Protein AF-A0A4P9Z0Q2-F1 (afdb_monomer_lite)

InterPro domains:
  IPR002227 Tyrosinase copper-binding domain [PF00264] (40-98)
  IPR008922 Di-copper centre-containing domain superfamily [G3DSA:1.10.1280.10] (2-105)
  IPR008922 Di-copper centre-containing domain superfamily [SSF48056] (11-99)
  IPR050316 Tyrosinase and Hemocyanin [PTHR11474] (11-97)

pLDDT: mean 94.3, std 8.32, range [44.69, 98.44]

Organism: NCBI:txid1712513

Foldseek 3Di:
DDDDPPVDDDDAAAPVPDDPVLNVLQVVLVVQQVDDDPPGNVVVLVVVCVVCVVVCPPDPCVVVVVVVSVVVVQVSSCVVPVPHDHHDHPCVVCVVPVCPDPVND

Sequence (105 aa):
MSRPCNGRIVERKEVRQLTPREWREFVVAVRALHTGPPPTLYDRLALVHQQYTNNAHGLPDFLTWHRLYLAMFQEALWRHNPNVVLPYWKWSLDSQMPHASEVLS

Structure (mmCIF, N/CA/C/O backbone):
data_AF-A0A4P9Z0Q2-F1
#
_entry.id   AF-A0A4P9Z0Q2-F1
#
loop_
_atom_site.group_PDB
_atom_site.id
_atom_site.type_symbol
_atom_site.label_atom_id
_atom_site.label_alt_id
_atom_site.label_comp_id
_atom_site.label_asym_id
_atom_site.label_entity_id
_atom_site.label_seq_id
_atom_site.pdbx_PDB_ins_code
_atom_site.Cartn_x
_atom_site.Cartn_y
_atom_site.Cartn_z
_atom_site.occupancy
_atom_site.B_iso_or_equiv
_atom_site.auth_seq_id
_atom_site.auth_comp_id
_atom_site.auth_asym_id
_atom_site.auth_atom_id
_atom_site.pdbx_PDB_model_num
ATOM 1 N N . MET A 1 1 ? 3.766 16.534 -1.035 1.00 44.69 1 MET A N 1
ATOM 2 C CA . MET A 1 1 ? 3.090 17.453 -0.097 1.00 44.69 1 MET A CA 1
ATOM 3 C C . MET A 1 1 ? 2.042 16.629 0.619 1.00 44.69 1 MET A C 1
ATOM 5 O O . MET A 1 1 ? 1.157 16.122 -0.059 1.00 44.69 1 MET A O 1
ATOM 9 N N . SER A 1 2 ? 2.201 16.406 1.925 1.00 56.09 2 SER A N 1
ATOM 10 C CA . SER A 1 2 ? 1.247 15.622 2.712 1.00 56.09 2 SER A CA 1
ATOM 11 C C . SER A 1 2 ? -0.118 16.310 2.707 1.00 56.09 2 SER A C 1
ATOM 13 O O . SER A 1 2 ? -0.210 17.536 2.807 1.00 56.09 2 SER A O 1
ATOM 15 N N . ARG A 1 3 ? -1.196 15.534 2.560 1.00 66.31 3 ARG A N 1
ATOM 16 C CA . ARG A 1 3 ? -2.553 16.068 2.739 1.00 66.31 3 ARG A CA 1
ATOM 17 C C . ARG A 1 3 ? -2.711 16.538 4.197 1.00 66.31 3 ARG A C 1
ATOM 19 O O . ARG A 1 3 ? -2.450 15.736 5.093 1.00 66.31 3 ARG A O 1
ATOM 26 N N . PRO A 1 4 ? -3.115 17.797 4.458 1.00 71.19 4 PRO A N 1
ATOM 27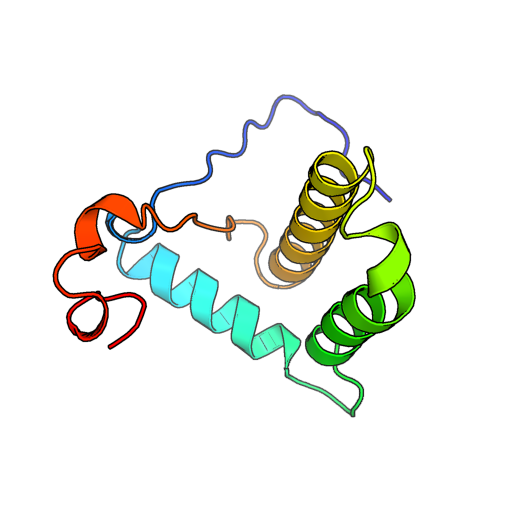 C CA . PRO A 1 4 ? -3.295 18.282 5.822 1.00 71.19 4 PRO A CA 1
ATOM 28 C C . PRO A 1 4 ? -4.414 17.508 6.527 1.00 71.19 4 PRO A C 1
ATOM 30 O O . PRO A 1 4 ? -5.434 17.182 5.916 1.00 71.19 4 PRO A O 1
ATOM 33 N N . CYS A 1 5 ? -4.233 17.237 7.822 1.00 77.62 5 CYS A N 1
ATOM 34 C CA . CYS A 1 5 ? -5.258 16.637 8.673 1.00 77.62 5 CYS A CA 1
ATOM 35 C C . CYS A 1 5 ? -6.403 17.640 8.881 1.00 77.62 5 CYS A C 1
ATOM 37 O O . CYS A 1 5 ? -6.397 18.415 9.830 1.00 77.62 5 CYS A O 1
ATOM 39 N N . ASN A 1 6 ? -7.378 17.647 7.973 1.00 81.19 6 ASN A N 1
ATOM 40 C CA . ASN A 1 6 ? -8.491 18.602 7.938 1.00 81.19 6 ASN A CA 1
ATOM 41 C C . ASN A 1 6 ? -9.791 18.056 8.561 1.00 81.19 6 ASN A C 1
ATOM 43 O O . ASN A 1 6 ? -10.882 18.477 8.190 1.00 81.19 6 ASN A O 1
ATOM 47 N N . GLY A 1 7 ? -9.684 17.075 9.463 1.00 78.25 7 GLY A N 1
ATOM 48 C CA . GLY A 1 7 ? -10.832 16.418 10.098 1.00 78.25 7 GLY A CA 1
ATOM 49 C C . GLY A 1 7 ? -11.472 15.289 9.279 1.00 78.25 7 GLY A C 1
ATOM 50 O O . GLY A 1 7 ? -12.318 14.571 9.805 1.00 78.25 7 GLY A O 1
ATOM 51 N N . ARG A 1 8 ? -11.051 15.055 8.026 1.00 82.44 8 ARG A N 1
ATOM 52 C CA . ARG A 1 8 ? -11.479 13.878 7.253 1.00 82.44 8 ARG A CA 1
ATOM 53 C C . ARG A 1 8 ? -10.795 12.615 7.788 1.00 82.44 8 ARG A C 1
ATOM 55 O O . ARG A 1 8 ? -9.616 12.383 7.527 1.00 82.44 8 ARG A O 1
ATOM 62 N N . ILE A 1 9 ? -11.555 11.778 8.489 1.00 86.00 9 ILE A N 1
ATOM 63 C CA . ILE A 1 9 ? -11.114 10.449 8.927 1.00 86.00 9 ILE A CA 1
ATOM 64 C C . ILE A 1 9 ? -11.230 9.479 7.748 1.00 86.00 9 ILE A C 1
ATOM 66 O O . ILE A 1 9 ? -12.267 9.399 7.093 1.00 86.00 9 ILE A O 1
ATOM 70 N N . VAL A 1 10 ? -10.147 8.756 7.459 1.00 89.50 10 VAL A N 1
ATOM 71 C CA . VAL A 1 10 ? -10.113 7.719 6.422 1.00 89.50 10 VAL A CA 1
ATOM 72 C C . VAL A 1 10 ? -10.106 6.356 7.101 1.00 89.50 10 VAL A C 1
ATOM 74 O O . VAL A 1 10 ? -9.127 5.993 7.751 1.00 89.50 10 VAL A O 1
ATOM 77 N N . GLU A 1 11 ? -11.190 5.604 6.941 1.00 93.56 11 GLU A N 1
ATOM 78 C CA . GLU A 1 11 ? -11.320 4.246 7.469 1.00 93.56 11 GLU A CA 1
ATOM 79 C C . GLU A 1 11 ? -10.768 3.222 6.469 1.00 93.56 11 GLU A C 1
ATOM 81 O O . GLU A 1 11 ? -11.247 3.124 5.339 1.00 93.56 11 GLU A O 1
ATOM 86 N N . ARG A 1 12 ? -9.766 2.437 6.885 1.00 96.88 12 ARG A N 1
ATOM 87 C CA . ARG A 1 12 ? -9.306 1.267 6.125 1.00 96.88 12 ARG A CA 1
ATOM 88 C C . ARG A 1 12 ? -10.169 0.071 6.496 1.00 96.88 12 ARG A C 1
ATOM 90 O O . ARG A 1 12 ? -10.169 -0.334 7.655 1.00 96.88 12 ARG A O 1
ATOM 97 N N . LYS A 1 13 ? -10.866 -0.497 5.515 1.00 97.94 13 LYS A N 1
ATOM 98 C CA . LYS A 1 13 ? -11.735 -1.664 5.698 1.00 97.94 13 LYS A CA 1
ATOM 99 C C . LYS A 1 13 ? -10.978 -2.967 5.477 1.00 97.94 13 LYS A C 1
ATOM 101 O O . LYS A 1 13 ? -9.994 -3.009 4.734 1.00 97.94 13 LYS A O 1
ATOM 106 N N . GLU A 1 14 ? -11.468 -4.026 6.110 1.00 97.88 14 GLU A N 1
ATOM 107 C CA . GLU A 1 14 ? -11.068 -5.383 5.750 1.00 97.88 14 GLU A CA 1
ATOM 108 C C . GLU A 1 14 ? -11.537 -5.658 4.315 1.00 97.88 14 GLU A C 1
ATOM 110 O O . GLU A 1 14 ? -12.625 -5.229 3.929 1.00 97.88 14 GLU A O 1
ATOM 115 N N . VAL A 1 15 ? -10.727 -6.336 3.504 1.00 97.00 15 VAL A N 1
ATOM 116 C CA . VAL A 1 15 ? -11.006 -6.525 2.071 1.00 97.00 15 VAL A CA 1
ATOM 117 C C . VAL A 1 15 ? -12.362 -7.187 1.783 1.00 97.00 15 VAL A C 1
ATOM 119 O O . VAL A 1 15 ? -13.051 -6.750 0.865 1.00 97.00 15 VAL A O 1
ATOM 122 N N . ARG A 1 16 ? -12.814 -8.141 2.610 1.00 96.00 16 ARG A N 1
ATOM 123 C CA . ARG A 1 16 ? -14.114 -8.831 2.468 1.00 96.00 16 ARG A CA 1
ATOM 124 C C . ARG A 1 16 ? -15.301 -7.970 2.918 1.00 96.00 16 ARG A C 1
ATOM 126 O O . ARG A 1 16 ? -16.452 -8.350 2.740 1.00 96.00 16 ARG A O 1
ATOM 133 N N . GLN A 1 17 ? -15.040 -6.807 3.516 1.00 97.25 17 GLN A N 1
ATOM 134 C CA . GLN A 1 17 ? -16.060 -5.814 3.872 1.00 97.25 17 GLN A CA 1
ATOM 135 C C . GLN A 1 17 ? -16.232 -4.735 2.796 1.00 97.25 17 GLN A C 1
ATOM 137 O O . GLN A 1 17 ? -17.085 -3.856 2.942 1.00 97.25 17 GLN A O 1
ATOM 142 N N . LEU A 1 18 ? -15.422 -4.760 1.733 1.00 97.38 18 LEU A N 1
ATOM 143 C CA . LEU A 1 18 ? -15.600 -3.854 0.608 1.00 97.38 18 LEU A CA 1
ATOM 144 C C . LEU A 1 18 ? -16.855 -4.227 -0.177 1.00 97.38 18 LEU A C 1
ATOM 146 O O . LEU A 1 18 ? -17.107 -5.386 -0.499 1.00 97.38 18 LEU A O 1
ATOM 150 N N . THR A 1 19 ? -17.623 -3.216 -0.564 1.00 97.38 19 THR A N 1
ATOM 151 C CA . THR A 1 19 ? -18.679 -3.397 -1.555 1.00 97.38 19 THR A CA 1
ATOM 152 C C . THR A 1 19 ? -18.075 -3.772 -2.917 1.00 97.38 19 THR A C 1
ATOM 154 O O . THR A 1 19 ? -16.947 -3.374 -3.232 1.00 97.38 19 THR A O 1
ATOM 157 N N . PRO A 1 20 ? -18.840 -4.426 -3.814 1.00 97.19 20 PRO A N 1
ATOM 158 C CA . PRO A 1 20 ? -18.372 -4.711 -5.172 1.00 97.19 20 PRO A CA 1
ATOM 159 C C . PRO A 1 20 ? -17.916 -3.461 -5.935 1.00 97.19 20 PRO A C 1
ATOM 161 O O . PRO A 1 20 ? -17.054 -3.537 -6.808 1.00 97.19 20 PRO A O 1
ATOM 164 N N . ARG A 1 21 ? -18.497 -2.295 -5.623 1.00 97.62 21 ARG A N 1
ATOM 165 C CA . ARG A 1 21 ? -18.079 -1.014 -6.196 1.00 97.62 21 ARG A CA 1
ATOM 166 C C . ARG A 1 21 ? -16.715 -0.579 -5.662 1.00 97.62 21 ARG A C 1
ATOM 168 O O . ARG A 1 21 ? -15.853 -0.262 -6.473 1.00 97.62 21 ARG A O 1
ATOM 175 N N . GLU A 1 22 ? -16.517 -0.585 -4.345 1.00 97.62 22 GLU A N 1
ATOM 176 C CA . GLU A 1 22 ? -15.233 -0.218 -3.728 1.00 97.62 22 GLU A CA 1
ATOM 177 C C . GLU A 1 22 ? -14.098 -1.120 -4.224 1.00 97.62 22 GLU A C 1
ATOM 179 O O . GLU A 1 22 ? -13.041 -0.617 -4.596 1.00 97.62 22 GLU A O 1
ATOM 184 N N . TRP A 1 23 ? -14.337 -2.434 -4.319 1.00 96.81 23 TRP A N 1
ATOM 185 C CA . TRP A 1 23 ? -13.360 -3.375 -4.870 1.00 96.81 23 TRP A CA 1
ATOM 186 C C . TRP A 1 23 ? -12.989 -3.046 -6.320 1.00 96.81 23 TRP A C 1
ATOM 188 O O . TRP A 1 23 ? -11.809 -2.935 -6.654 1.00 96.81 23 TRP A O 1
ATOM 198 N N . ARG A 1 24 ? -13.987 -2.821 -7.188 1.00 97.44 24 ARG A N 1
ATOM 199 C CA . ARG A 1 24 ? -13.738 -2.432 -8.586 1.00 97.44 24 ARG A CA 1
ATOM 200 C C . ARG A 1 24 ? -12.956 -1.125 -8.684 1.00 97.44 24 ARG A C 1
ATOM 202 O O . ARG A 1 24 ? -12.011 -1.055 -9.463 1.00 97.44 24 ARG A O 1
ATOM 209 N N . GLU A 1 25 ? -13.327 -0.107 -7.910 1.00 98.12 25 GLU A N 1
ATOM 210 C CA . GLU A 1 25 ? -12.631 1.185 -7.907 1.00 98.12 25 GLU A CA 1
ATOM 211 C C . GLU A 1 25 ? -11.181 1.050 -7.415 1.00 98.12 25 GLU A C 1
ATOM 213 O O . GLU A 1 25 ? -10.281 1.645 -8.011 1.00 98.12 25 GLU A O 1
ATOM 218 N N . PHE A 1 26 ? -10.933 0.224 -6.393 1.00 97.81 26 PHE A N 1
ATOM 219 C CA . PHE A 1 26 ? -9.585 -0.100 -5.926 1.00 97.81 26 PHE A CA 1
ATOM 220 C C . PHE A 1 26 ? -8.753 -0.788 -7.017 1.00 97.81 26 PHE A C 1
ATOM 222 O O . PHE A 1 26 ? -7.658 -0.325 -7.334 1.00 97.81 26 PHE A O 1
ATOM 229 N N . VAL A 1 27 ? -9.283 -1.842 -7.647 1.00 97.19 27 VAL A N 1
ATOM 230 C CA . VAL A 1 27 ? -8.579 -2.587 -8.705 1.00 97.19 27 VAL A CA 1
ATOM 231 C C . VAL A 1 27 ? -8.280 -1.702 -9.915 1.00 97.19 27 VAL A C 1
ATOM 233 O O . VAL A 1 27 ? -7.172 -1.747 -10.451 1.00 97.19 27 VAL A O 1
ATOM 236 N N . VAL A 1 28 ? -9.234 -0.869 -10.339 1.00 98.38 28 VAL A N 1
ATOM 237 C CA . VAL A 1 28 ? -9.029 0.094 -11.432 1.00 98.38 28 VAL A CA 1
ATOM 238 C C . VAL A 1 28 ? -7.930 1.098 -11.073 1.00 98.38 28 VAL A C 1
ATOM 240 O O . VAL A 1 28 ? -7.041 1.330 -11.892 1.00 98.38 28 VAL A O 1
ATOM 243 N N . ALA A 1 29 ? -7.926 1.630 -9.847 1.00 98.38 29 ALA A N 1
ATOM 244 C CA . ALA A 1 29 ? -6.893 2.559 -9.398 1.00 98.38 29 ALA A CA 1
ATOM 245 C C . ALA A 1 29 ? -5.500 1.918 -9.349 1.00 98.38 29 ALA A C 1
ATOM 247 O O . ALA A 1 29 ? -4.541 2.540 -9.799 1.00 98.38 29 ALA A O 1
ATOM 248 N N . VAL A 1 30 ? -5.376 0.674 -8.872 1.00 98.25 30 VAL A N 1
ATOM 249 C CA . VAL A 1 30 ? -4.099 -0.061 -8.891 1.00 98.25 30 VAL A CA 1
ATOM 250 C C . VAL A 1 30 ? -3.631 -0.294 -10.327 1.00 98.25 30 VAL A C 1
ATOM 252 O O . VAL A 1 30 ? -2.485 0.013 -10.649 1.00 98.25 30 VAL A O 1
ATOM 255 N N . ARG A 1 31 ? -4.516 -0.761 -11.220 1.00 98.38 31 ARG A N 1
ATOM 256 C CA . ARG A 1 31 ? -4.192 -0.951 -12.645 1.00 98.38 31 ARG A CA 1
ATOM 257 C C . ARG A 1 31 ? -3.726 0.344 -13.303 1.00 98.38 31 ARG A C 1
ATOM 259 O O . ARG A 1 31 ? -2.787 0.304 -14.088 1.00 98.38 31 ARG A O 1
ATOM 266 N N . ALA A 1 32 ? -4.314 1.487 -12.949 1.00 98.12 32 ALA A N 1
ATOM 267 C CA . ALA A 1 32 ? -3.882 2.784 -13.459 1.00 98.12 32 ALA A CA 1
ATOM 268 C C . ALA A 1 32 ? -2.422 3.115 -13.091 1.00 98.12 32 ALA A C 1
ATOM 270 O O . ALA A 1 32 ? -1.723 3.729 -13.897 1.00 98.12 32 ALA A O 1
ATOM 271 N N . LEU A 1 33 ? -1.920 2.665 -11.932 1.00 98.31 33 LEU A N 1
ATOM 272 C CA . LEU A 1 33 ? -0.515 2.867 -11.542 1.00 98.31 33 LEU A CA 1
ATOM 273 C C . LEU A 1 33 ? 0.481 2.117 -12.442 1.00 98.31 33 LEU A C 1
ATOM 275 O O . LEU A 1 33 ? 1.639 2.531 -12.519 1.00 98.31 33 LEU A O 1
ATOM 279 N N . HIS A 1 34 ? 0.036 1.058 -13.127 1.00 98.25 34 HIS A N 1
ATOM 280 C CA . HIS A 1 34 ? 0.817 0.286 -14.102 1.00 98.25 34 HIS A CA 1
ATOM 281 C C . HIS A 1 34 ? 0.739 0.843 -15.534 1.00 98.25 34 HIS A C 1
ATOM 283 O O . HIS A 1 34 ? 1.283 0.241 -16.456 1.00 98.25 34 HIS A O 1
ATOM 289 N N . THR A 1 35 ? 0.042 1.958 -15.764 1.00 97.56 35 THR A N 1
ATOM 290 C CA . THR A 1 35 ? -0.094 2.540 -17.109 1.00 97.56 35 THR A CA 1
ATOM 291 C C . THR A 1 35 ? 0.967 3.608 -17.386 1.00 97.56 35 THR A C 1
ATOM 293 O O . THR A 1 35 ? 1.485 4.244 -16.466 1.00 97.56 35 THR A O 1
ATOM 296 N N . GLY A 1 36 ? 1.273 3.826 -18.669 1.00 95.38 36 GLY A N 1
ATOM 297 C CA . GLY A 1 36 ? 2.264 4.803 -19.131 1.00 95.38 36 GLY A CA 1
ATOM 298 C C . GLY A 1 36 ? 3.617 4.182 -19.503 1.00 95.38 36 GLY A C 1
ATOM 299 O O . GLY A 1 36 ? 3.771 2.961 -19.471 1.00 95.38 36 GLY A O 1
ATOM 300 N N . PRO A 1 37 ? 4.599 5.007 -19.907 1.00 96.38 37 PRO A N 1
ATOM 301 C CA . PRO A 1 37 ? 5.927 4.518 -20.252 1.00 96.38 37 PRO A CA 1
ATOM 302 C C . PRO A 1 37 ? 6.660 3.984 -19.007 1.00 96.38 37 PRO A C 1
ATOM 304 O O . PRO A 1 37 ? 6.568 4.598 -17.937 1.00 96.38 37 PRO A O 1
ATOM 307 N N . PRO A 1 38 ? 7.418 2.879 -19.125 1.00 95.44 38 PRO A N 1
ATOM 308 C CA . PRO A 1 38 ? 8.227 2.372 -18.027 1.00 95.44 38 PRO A CA 1
ATOM 309 C C . PRO A 1 38 ? 9.395 3.327 -17.691 1.00 95.44 38 PRO A C 1
ATOM 311 O O . PRO A 1 38 ? 9.935 3.976 -18.590 1.00 95.44 38 PRO A O 1
ATOM 314 N N . PRO A 1 39 ? 9.827 3.406 -16.417 1.00 97.06 39 PRO A N 1
ATOM 315 C CA . PRO A 1 39 ? 9.192 2.790 -15.253 1.00 97.06 39 PRO A CA 1
ATOM 316 C C . PRO A 1 39 ? 7.880 3.504 -14.891 1.00 97.06 39 PRO A C 1
ATOM 318 O O . PRO A 1 39 ? 7.853 4.731 -14.700 1.00 97.06 39 PRO A O 1
ATOM 321 N N . THR A 1 40 ? 6.813 2.709 -14.761 1.00 98.25 40 THR A N 1
ATOM 322 C CA . THR A 1 40 ? 5.470 3.146 -14.360 1.00 98.25 40 THR A CA 1
ATOM 323 C C . THR A 1 40 ? 5.486 3.669 -12.924 1.00 98.25 40 THR A C 1
ATOM 325 O O . THR A 1 40 ? 6.476 3.532 -12.197 1.00 98.25 40 THR A O 1
ATOM 328 N N . LEU A 1 41 ? 4.396 4.293 -12.469 1.00 97.69 41 LEU A N 1
ATOM 329 C CA . LEU A 1 41 ? 4.334 4.752 -11.080 1.00 97.69 41 LEU A CA 1
ATOM 330 C C . LEU A 1 41 ? 4.405 3.573 -10.099 1.00 97.69 41 LEU A C 1
ATOM 332 O O . LEU A 1 41 ? 5.055 3.690 -9.061 1.00 97.69 41 LEU A O 1
ATOM 336 N N . TYR A 1 42 ? 3.801 2.436 -10.450 1.00 98.38 42 TYR A N 1
ATOM 337 C CA . TYR A 1 42 ? 3.929 1.210 -9.672 1.00 98.38 42 TYR A CA 1
ATOM 338 C C 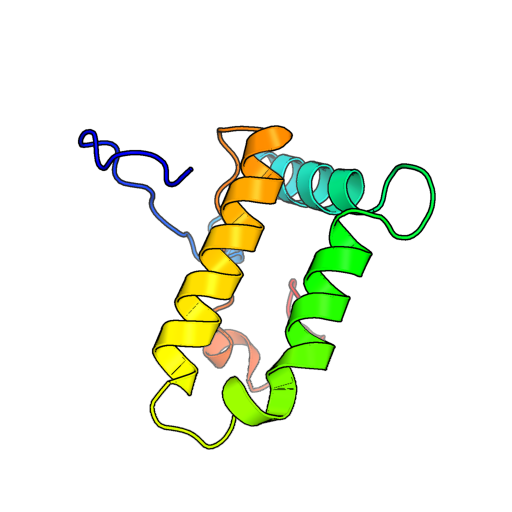. TYR A 1 42 ? 5.385 0.723 -9.618 1.00 98.38 42 TYR A C 1
ATOM 340 O O . TYR A 1 42 ? 5.898 0.472 -8.528 1.00 98.38 42 TYR A O 1
ATOM 348 N N . ASP A 1 43 ? 6.086 0.686 -10.759 1.00 98.44 43 ASP A N 1
ATOM 349 C CA . ASP A 1 43 ? 7.497 0.265 -10.810 1.00 98.44 43 ASP A CA 1
ATOM 350 C C . ASP A 1 43 ? 8.378 1.157 -9.934 1.00 98.44 43 ASP A C 1
ATOM 352 O O . ASP A 1 43 ? 9.238 0.673 -9.206 1.00 98.44 43 ASP A O 1
ATOM 356 N N . ARG A 1 44 ? 8.137 2.473 -9.938 1.00 98.19 44 ARG A N 1
ATOM 357 C CA . ARG A 1 44 ? 8.871 3.414 -9.079 1.00 98.19 44 ARG A CA 1
ATOM 358 C C . ARG A 1 44 ? 8.620 3.155 -7.596 1.00 98.19 44 ARG A C 1
ATOM 360 O O . ARG A 1 44 ? 9.561 3.220 -6.811 1.00 98.19 44 ARG A O 1
ATOM 367 N N . LEU A 1 45 ? 7.382 2.850 -7.201 1.00 98.06 45 LEU A N 1
ATOM 368 C CA . LEU A 1 45 ? 7.063 2.488 -5.815 1.00 98.06 45 LEU A CA 1
ATOM 369 C C . LEU A 1 45 ? 7.740 1.169 -5.412 1.00 98.06 45 LEU A C 1
ATOM 371 O O . LEU A 1 45 ? 8.232 1.060 -4.288 1.00 98.06 45 LEU A O 1
ATOM 375 N N . ALA A 1 46 ? 7.821 0.190 -6.314 1.00 98.19 46 ALA A N 1
ATOM 376 C CA . ALA A 1 46 ? 8.562 -1.048 -6.078 1.00 98.19 46 ALA A CA 1
ATOM 377 C C . ALA A 1 46 ? 10.078 -0.796 -5.956 1.00 98.19 46 ALA A C 1
ATOM 379 O O . ALA A 1 46 ? 10.715 -1.289 -5.024 1.00 98.19 46 ALA A O 1
ATOM 380 N N . LEU A 1 47 ? 10.646 0.040 -6.834 1.00 98.31 47 LEU A N 1
ATOM 381 C CA . LEU A 1 47 ? 12.057 0.438 -6.799 1.00 98.31 47 LEU A CA 1
ATOM 382 C C . LEU A 1 47 ? 12.426 1.153 -5.493 1.00 98.31 47 LEU A C 1
ATOM 384 O O . LEU A 1 47 ? 13.487 0.880 -4.942 1.00 98.31 47 LEU A O 1
ATOM 388 N N . VAL A 1 48 ? 11.554 2.015 -4.956 1.00 98.06 48 VAL A N 1
ATOM 389 C CA . VAL A 1 48 ? 11.771 2.643 -3.638 1.00 98.06 48 VAL A CA 1
ATOM 390 C C . VAL A 1 48 ? 11.912 1.577 -2.548 1.00 98.06 48 VAL A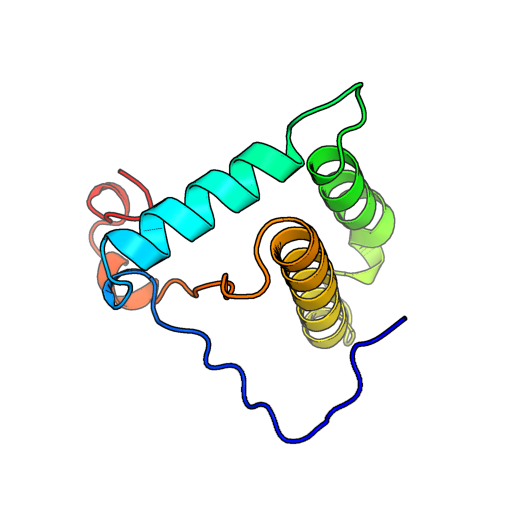 C 1
ATOM 392 O O . VAL A 1 48 ? 12.846 1.631 -1.754 1.00 98.06 48 VAL A O 1
ATOM 395 N N . HIS A 1 49 ? 11.038 0.571 -2.516 1.00 98.19 49 HIS A N 1
ATOM 396 C CA . HIS A 1 49 ? 11.160 -0.510 -1.537 1.00 98.19 49 HIS A CA 1
ATOM 397 C C . HIS A 1 49 ? 12.457 -1.313 -1.716 1.00 98.19 49 HIS A C 1
ATOM 399 O O . HIS A 1 49 ? 13.149 -1.611 -0.741 1.00 98.19 49 HIS A O 1
ATOM 405 N N . GLN A 1 50 ? 12.829 -1.620 -2.962 1.00 98.25 50 GLN A N 1
ATOM 406 C CA . GLN A 1 50 ? 14.081 -2.312 -3.272 1.00 98.25 50 GLN A CA 1
ATOM 407 C C . GLN A 1 50 ? 15.306 -1.521 -2.782 1.00 98.25 50 GLN A C 1
ATOM 409 O O . GLN A 1 50 ? 16.151 -2.068 -2.078 1.00 98.25 50 GLN A O 1
ATOM 414 N N . GLN A 1 51 ? 15.388 -0.229 -3.103 1.00 98.12 51 GLN A N 1
ATOM 415 C CA . GLN A 1 51 ? 16.524 0.629 -2.751 1.00 98.12 51 GLN A CA 1
ATOM 416 C C . GLN A 1 51 ? 16.705 0.787 -1.239 1.00 98.12 51 GLN A C 1
ATOM 418 O O . GLN A 1 51 ? 17.834 0.843 -0.759 1.00 98.12 51 GLN A O 1
ATOM 423 N N . TYR A 1 52 ? 15.605 0.827 -0.487 1.00 96.94 52 TYR A N 1
ATOM 424 C CA . TYR A 1 52 ? 15.624 1.025 0.962 1.00 96.94 52 TYR A CA 1
ATOM 425 C C . TYR A 1 52 ? 15.466 -0.274 1.758 1.00 96.94 52 TYR A C 1
ATOM 427 O O . TYR A 1 52 ? 15.243 -0.208 2.961 1.00 96.94 52 TYR A O 1
ATOM 435 N N . THR A 1 53 ? 15.604 -1.456 1.146 1.00 96.94 53 THR A N 1
ATOM 436 C CA . THR A 1 53 ? 15.356 -2.748 1.821 1.00 96.94 53 THR A CA 1
ATOM 437 C C . THR A 1 53 ? 16.119 -2.889 3.144 1.00 96.94 53 THR A C 1
ATOM 439 O O . THR A 1 53 ? 15.509 -3.252 4.150 1.00 96.94 53 THR A O 1
ATOM 442 N N . ASN A 1 54 ? 17.404 -2.514 3.174 1.00 95.12 54 ASN A N 1
ATOM 443 C CA . ASN A 1 54 ? 18.254 -2.588 4.373 1.00 95.12 54 ASN A CA 1
ATOM 444 C C . ASN A 1 54 ? 17.862 -1.590 5.476 1.00 95.12 54 ASN A C 1
ATOM 446 O O . ASN A 1 54 ? 18.217 -1.786 6.632 1.00 95.12 54 ASN A O 1
ATOM 450 N N . ASN A 1 55 ? 17.154 -0.514 5.126 1.00 92.50 55 ASN A N 1
ATOM 451 C CA . ASN A 1 55 ? 16.639 0.467 6.082 1.00 92.50 55 ASN A CA 1
ATOM 452 C C . ASN A 1 55 ? 15.201 0.147 6.508 1.00 92.50 55 ASN A C 1
ATOM 454 O O . ASN A 1 55 ? 14.790 0.464 7.619 1.00 92.50 55 ASN A O 1
ATOM 458 N N . ALA A 1 56 ? 14.443 -0.476 5.609 1.00 96.00 56 ALA A N 1
ATOM 459 C CA . ALA A 1 56 ? 13.048 -0.822 5.790 1.00 96.00 56 ALA A CA 1
ATOM 460 C C . ALA A 1 56 ? 12.860 -2.070 6.658 1.00 96.00 56 ALA A C 1
ATOM 462 O O . ALA A 1 56 ? 11.789 -2.221 7.231 1.00 96.00 56 ALA A O 1
ATOM 463 N N . HIS A 1 57 ? 13.860 -2.955 6.765 1.00 98.00 57 HIS A N 1
ATOM 464 C CA . HIS A 1 57 ? 13.751 -4.255 7.438 1.00 98.00 57 HIS A CA 1
ATOM 465 C C . HIS A 1 57 ? 14.844 -4.463 8.485 1.00 98.00 57 HIS A C 1
ATOM 467 O O . HIS A 1 57 ? 15.967 -4.000 8.325 1.00 98.00 57 HIS A O 1
ATOM 473 N N . GLY A 1 58 ? 14.515 -5.190 9.558 1.00 96.56 58 GLY A N 1
ATOM 474 C CA . GLY A 1 58 ? 15.474 -5.565 10.607 1.00 96.56 58 GLY A CA 1
ATOM 475 C C . GLY A 1 58 ? 15.928 -4.420 11.521 1.00 96.56 58 GLY A C 1
ATOM 476 O O . GLY A 1 58 ? 16.750 -4.645 12.404 1.00 96.56 58 GLY A O 1
ATOM 477 N N . LEU A 1 59 ? 15.384 -3.214 11.337 1.00 96.31 59 LEU A N 1
ATOM 478 C CA . LEU A 1 59 ? 15.707 -2.014 12.109 1.00 96.31 59 LEU A CA 1
ATOM 479 C C . LEU A 1 59 ? 14.471 -1.468 12.847 1.00 96.31 59 LEU A C 1
ATOM 481 O O . LEU A 1 59 ? 13.342 -1.785 12.459 1.00 96.31 59 LEU A O 1
ATOM 485 N N . PRO A 1 60 ? 14.651 -0.614 13.877 1.00 97.31 60 PRO A N 1
ATOM 486 C CA . PRO A 1 60 ? 13.541 0.000 14.617 1.00 97.31 60 PRO A CA 1
ATOM 487 C C . PRO A 1 60 ? 12.540 0.757 13.734 1.00 97.31 60 PRO A C 1
ATOM 489 O O . PRO A 1 60 ? 11.347 0.796 14.036 1.00 97.31 60 PRO A O 1
ATOM 492 N N . ASP A 1 61 ? 13.011 1.292 12.606 1.00 94.75 61 ASP A N 1
ATOM 493 C CA . ASP A 1 61 ? 12.188 2.030 11.650 1.00 94.75 61 ASP A CA 1
ATOM 494 C C . ASP A 1 61 ? 11.284 1.131 10.794 1.00 94.75 61 ASP A C 1
ATOM 496 O O . ASP A 1 61 ? 10.481 1.646 10.022 1.00 94.75 61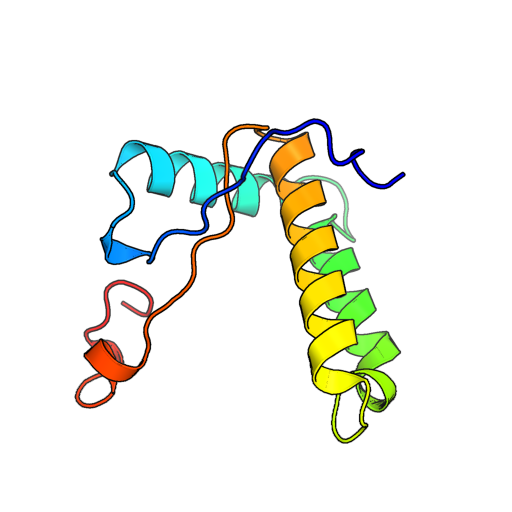 ASP A O 1
ATOM 500 N N . PHE A 1 62 ? 11.341 -0.201 10.937 1.00 97.31 62 PHE A N 1
ATOM 501 C CA . PHE A 1 62 ? 10.528 -1.137 10.152 1.00 97.31 62 PHE A CA 1
ATOM 502 C C . PHE A 1 62 ? 9.047 -0.728 10.101 1.00 97.31 62 PHE A C 1
ATOM 504 O O . PHE A 1 62 ? 8.462 -0.611 9.022 1.00 97.31 62 PHE A O 1
ATOM 511 N N . LEU A 1 63 ? 8.439 -0.450 11.257 1.00 97.62 63 LEU A N 1
ATOM 512 C CA . LEU A 1 63 ? 7.014 -0.115 11.333 1.00 97.62 63 LEU A CA 1
ATOM 513 C C . LEU A 1 63 ? 6.700 1.280 10.779 1.00 97.62 63 LEU A C 1
ATOM 515 O O . LEU A 1 63 ? 5.679 1.468 10.112 1.00 97.62 63 LEU A O 1
ATOM 519 N N . THR A 1 64 ? 7.546 2.270 11.063 1.00 97.00 64 THR A N 1
ATOM 520 C CA . THR A 1 64 ? 7.327 3.660 10.640 1.00 97.00 64 THR A CA 1
ATOM 521 C C . THR A 1 64 ? 7.575 3.821 9.143 1.00 97.00 64 THR A C 1
ATOM 523 O O . THR A 1 64 ? 6.759 4.447 8.461 1.00 97.00 64 THR A O 1
ATOM 526 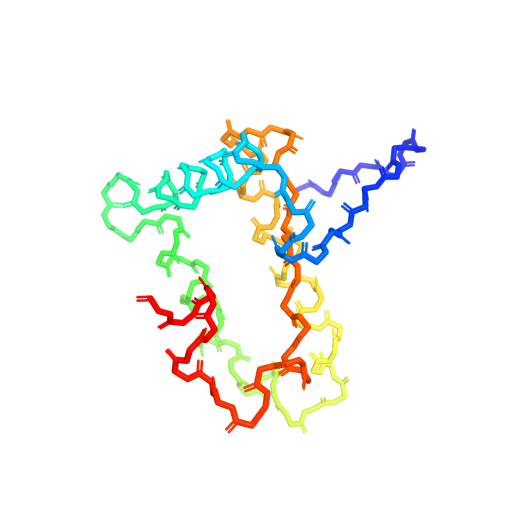N N . TRP A 1 65 ? 8.616 3.177 8.612 1.00 97.69 65 TRP A N 1
ATOM 527 C CA . TRP A 1 65 ? 8.947 3.149 7.191 1.00 97.69 65 TRP A CA 1
ATOM 528 C C . TRP A 1 65 ? 7.818 2.519 6.371 1.00 97.69 65 TRP A C 1
ATOM 530 O O . TRP A 1 65 ? 7.311 3.152 5.445 1.00 97.69 65 TRP A O 1
ATOM 540 N N . HIS A 1 66 ? 7.325 1.334 6.756 1.00 98.44 66 HIS A N 1
ATOM 541 C CA . HIS A 1 66 ? 6.233 0.678 6.025 1.00 98.44 66 HIS A CA 1
ATOM 542 C C . HIS A 1 66 ? 4.914 1.450 6.131 1.00 98.44 66 HIS A C 1
ATOM 544 O O . HIS A 1 66 ? 4.157 1.528 5.160 1.00 98.44 66 HIS A O 1
ATOM 550 N N . ARG A 1 67 ? 4.629 2.082 7.279 1.00 97.56 67 ARG A N 1
ATOM 551 C CA . ARG A 1 67 ? 3.453 2.955 7.418 1.00 97.56 67 ARG A CA 1
ATOM 552 C C . ARG A 1 67 ? 3.524 4.143 6.458 1.00 97.56 67 ARG A C 1
ATOM 554 O O . ARG A 1 67 ? 2.515 4.453 5.822 1.00 97.56 67 ARG A O 1
ATOM 561 N N . LEU A 1 68 ? 4.689 4.780 6.334 1.00 96.81 68 LEU A N 1
ATOM 562 C CA . LEU A 1 68 ? 4.912 5.865 5.379 1.00 96.81 68 LEU A CA 1
ATOM 563 C C . LEU A 1 68 ? 4.824 5.365 3.931 1.00 96.81 68 LEU A C 1
ATOM 565 O O . LEU A 1 68 ? 4.153 5.988 3.113 1.00 96.81 68 LEU A O 1
ATOM 569 N N . TYR A 1 69 ? 5.415 4.210 3.627 1.00 98.06 69 TYR A N 1
ATOM 570 C CA . TYR A 1 69 ? 5.355 3.587 2.306 1.00 98.06 69 TYR A CA 1
ATOM 571 C C . TYR A 1 69 ? 3.909 3.331 1.851 1.00 98.06 69 TYR A C 1
ATOM 573 O O . TYR A 1 69 ? 3.509 3.733 0.757 1.00 98.06 69 TYR A O 1
ATOM 581 N N . LEU A 1 70 ? 3.069 2.763 2.724 1.00 97.75 70 LEU A N 1
ATOM 582 C CA . LEU A 1 70 ? 1.644 2.577 2.435 1.00 97.75 70 LEU A CA 1
ATOM 583 C C . LEU A 1 70 ? 0.880 3.905 2.318 1.00 97.75 70 LEU A C 1
ATOM 585 O O . LEU A 1 70 ? -0.120 3.965 1.602 1.00 97.75 70 LEU A O 1
ATOM 589 N N . ALA A 1 71 ? 1.308 4.968 3.006 1.00 96.06 71 ALA A N 1
ATOM 590 C CA . ALA A 1 71 ? 0.732 6.301 2.828 1.00 96.06 71 ALA A CA 1
ATOM 591 C C . ALA A 1 71 ? 1.080 6.883 1.446 1.00 96.06 71 ALA A C 1
ATOM 593 O O . ALA A 1 71 ? 0.197 7.411 0.774 1.00 96.06 71 ALA A O 1
ATOM 594 N N . MET A 1 72 ? 2.317 6.702 0.973 1.00 97.31 72 MET A N 1
ATOM 595 C CA . MET A 1 72 ? 2.722 7.073 -0.390 1.00 97.31 72 MET A CA 1
ATOM 596 C C . MET A 1 72 ? 1.930 6.289 -1.447 1.00 97.31 72 MET A C 1
ATOM 598 O O . MET A 1 72 ? 1.468 6.870 -2.430 1.00 97.31 72 MET A O 1
ATOM 602 N N . PHE A 1 73 ? 1.709 4.989 -1.223 1.00 98.19 73 PHE A N 1
ATOM 603 C CA . PHE A 1 73 ? 0.869 4.165 -2.095 1.00 98.19 73 PHE A CA 1
ATOM 604 C C . PHE A 1 73 ? -0.588 4.662 -2.114 1.00 98.19 73 PHE A C 1
ATOM 606 O O . PHE A 1 73 ? -1.177 4.838 -3.178 1.00 98.19 73 PHE A O 1
ATOM 613 N N . GLN A 1 74 ? -1.161 4.981 -0.948 1.00 96.94 74 GLN A N 1
ATOM 614 C CA . GLN A 1 74 ? -2.500 5.571 -0.839 1.00 96.94 74 GLN A CA 1
ATOM 615 C C . GLN A 1 74 ? -2.613 6.919 -1.571 1.00 96.94 74 GLN A C 1
ATOM 617 O O . GLN A 1 74 ? -3.619 7.173 -2.237 1.00 96.94 74 GLN A O 1
ATOM 622 N N . GLU A 1 75 ? -1.603 7.786 -1.468 1.00 95.88 75 GLU A N 1
ATOM 623 C CA . GLU A 1 75 ? -1.565 9.050 -2.208 1.00 95.88 75 GLU A CA 1
ATOM 624 C C . GLU A 1 75 ? -1.528 8.821 -3.722 1.00 95.88 75 GLU A C 1
ATOM 626 O O . GLU A 1 75 ? -2.206 9.540 -4.457 1.00 95.88 75 GLU A O 1
ATOM 631 N N . ALA A 1 76 ? -0.790 7.812 -4.193 1.00 97.25 76 ALA A N 1
ATOM 632 C CA . ALA A 1 76 ? -0.767 7.437 -5.604 1.00 97.25 76 ALA A CA 1
ATOM 633 C C . ALA A 1 76 ? -2.156 6.994 -6.097 1.00 97.25 76 ALA A C 1
ATOM 635 O O . ALA A 1 76 ? -2.616 7.487 -7.126 1.00 97.25 76 ALA A O 1
ATOM 636 N N . LEU A 1 77 ? -2.865 6.157 -5.329 1.00 97.69 77 LEU A N 1
ATOM 637 C CA . LEU A 1 77 ? -4.246 5.761 -5.643 1.00 97.69 77 LEU A CA 1
ATOM 638 C C . LEU A 1 77 ? -5.194 6.969 -5.687 1.00 97.69 77 LEU A C 1
ATOM 640 O O . LEU A 1 77 ? -6.022 7.081 -6.591 1.00 97.69 77 LEU A O 1
ATOM 644 N N . TRP A 1 78 ? -5.047 7.917 -4.756 1.00 95.94 78 TRP A N 1
ATOM 645 C CA . TRP A 1 78 ? -5.883 9.120 -4.705 1.00 95.94 78 TRP A CA 1
ATOM 646 C C . TRP A 1 78 ? -5.697 10.078 -5.876 1.00 95.94 78 TRP A C 1
ATOM 648 O O . TRP A 1 78 ? -6.616 10.847 -6.155 1.00 95.94 78 TRP A O 1
ATOM 658 N N . ARG A 1 79 ? -4.551 10.042 -6.567 1.00 94.38 79 ARG A N 1
ATOM 659 C CA . ARG A 1 79 ? -4.369 10.791 -7.822 1.00 94.38 79 ARG A CA 1
ATOM 660 C C . ARG A 1 79 ? -5.267 10.261 -8.938 1.00 94.38 79 ARG A C 1
ATOM 662 O O . ARG A 1 79 ? -5.589 11.019 -9.843 1.00 94.38 79 ARG A O 1
ATOM 669 N N . HIS A 1 80 ? -5.668 8.991 -8.864 1.00 95.31 80 HIS A N 1
ATOM 670 C CA . HIS A 1 80 ? -6.610 8.385 -9.797 1.00 95.31 80 HIS A CA 1
ATOM 671 C C . HIS A 1 80 ? -8.062 8.519 -9.320 1.00 95.31 80 HIS A C 1
ATOM 673 O O . HIS A 1 80 ? -8.914 8.998 -10.060 1.00 95.31 80 HIS A O 1
ATOM 679 N N . ASN A 1 81 ? -8.351 8.131 -8.074 1.00 95.69 81 ASN A N 1
ATOM 680 C CA . ASN A 1 81 ? -9.680 8.265 -7.479 1.00 95.69 81 ASN A CA 1
ATOM 681 C C . ASN A 1 81 ? -9.560 8.634 -5.984 1.00 95.69 81 ASN A C 1
ATOM 683 O O . ASN A 1 81 ? -9.111 7.809 -5.184 1.00 95.69 81 ASN A O 1
ATOM 687 N N . PRO A 1 82 ? -9.991 9.841 -5.560 1.00 93.81 82 PRO A N 1
ATOM 688 C CA . PRO A 1 82 ? -9.851 10.312 -4.179 1.00 93.81 82 PRO A CA 1
ATOM 689 C C . PRO A 1 82 ? -10.744 9.582 -3.158 1.00 93.81 82 PRO A C 1
ATOM 691 O O . PRO A 1 82 ? -10.602 9.837 -1.955 1.00 93.81 82 PRO A O 1
ATOM 694 N N . ASN A 1 83 ? -11.650 8.711 -3.616 1.00 93.62 83 ASN A N 1
ATOM 695 C CA . ASN A 1 83 ? -12.522 7.887 -2.775 1.00 93.62 83 ASN A CA 1
ATOM 696 C C . ASN A 1 83 ? -11.948 6.490 -2.503 1.00 93.62 83 ASN A C 1
ATOM 698 O O . ASN A 1 83 ? -12.412 5.819 -1.588 1.00 93.62 83 ASN A O 1
ATOM 702 N N . VAL A 1 84 ? -10.922 6.059 -3.245 1.00 97.25 84 VAL A N 1
ATOM 703 C CA . VAL A 1 84 ? -10.278 4.760 -3.010 1.00 97.25 84 VAL A CA 1
ATOM 704 C C . VAL A 1 84 ? -9.491 4.804 -1.708 1.00 97.25 84 VAL A C 1
ATOM 706 O O . VAL A 1 84 ? -8.641 5.673 -1.508 1.00 97.25 84 VAL A O 1
ATOM 709 N N . VAL A 1 85 ? -9.738 3.835 -0.835 1.00 96.19 85 VAL A N 1
ATOM 710 C CA . VAL A 1 85 ? -8.978 3.632 0.398 1.00 96.19 85 VAL A CA 1
ATOM 711 C C . VAL A 1 85 ? -8.313 2.266 0.338 1.00 96.19 85 VAL A C 1
ATOM 713 O O . VAL A 1 85 ? -8.948 1.288 -0.043 1.00 96.19 85 VAL A O 1
ATOM 716 N N . LEU A 1 86 ? -7.033 2.205 0.699 1.00 96.94 86 LEU A N 1
ATOM 717 C CA . LEU A 1 86 ? -6.263 0.970 0.748 1.00 96.94 86 LEU A CA 1
ATOM 718 C C . LEU A 1 86 ? -6.887 0.011 1.784 1.00 96.94 86 LEU A C 1
ATOM 720 O O . LEU A 1 86 ? -6.892 0.353 2.975 1.00 96.94 86 LEU A O 1
ATOM 724 N N . PRO A 1 87 ? -7.402 -1.162 1.370 1.00 97.62 87 PRO A N 1
ATOM 725 C CA . PRO A 1 87 ? -7.924 -2.146 2.308 1.00 97.62 87 PRO A CA 1
ATOM 726 C C . PRO A 1 87 ? -6.792 -2.862 3.047 1.00 97.62 87 PRO A C 1
ATOM 728 O O . PRO A 1 87 ? -5.618 -2.765 2.681 1.00 97.62 87 PRO A O 1
ATOM 731 N N . TYR A 1 88 ? -7.150 -3.613 4.084 1.00 97.81 88 TYR A N 1
ATOM 732 C CA . TYR A 1 88 ? -6.252 -4.572 4.720 1.00 97.81 88 TYR A CA 1
ATOM 733 C C . TYR A 1 88 ? -6.794 -5.994 4.588 1.00 97.81 88 TYR A C 1
ATOM 735 O O . TYR A 1 88 ? -7.998 -6.212 4.466 1.00 97.81 88 TYR A O 1
ATOM 743 N N . TRP A 1 89 ? -5.887 -6.965 4.645 1.00 97.69 89 TRP A N 1
ATOM 744 C CA . TRP A 1 89 ? -6.224 -8.381 4.640 1.00 97.69 89 TRP A CA 1
ATOM 745 C C . TRP A 1 89 ? -6.079 -8.963 6.048 1.00 97.69 89 TRP A C 1
ATOM 747 O O . TRP A 1 89 ? -4.981 -9.011 6.612 1.00 97.69 89 TRP A O 1
ATOM 757 N N . LYS A 1 90 ? -7.191 -9.418 6.633 1.00 97.38 90 LYS A N 1
ATOM 758 C CA . LYS A 1 90 ? -7.188 -10.174 7.891 1.00 97.38 90 LYS A CA 1
ATOM 759 C C . LYS A 1 90 ? -6.823 -11.635 7.613 1.00 97.38 90 LYS A C 1
ATOM 761 O O . LYS A 1 90 ? -7.690 -12.504 7.520 1.00 97.38 90 LYS A O 1
ATOM 766 N N . TRP A 1 91 ? -5.522 -11.884 7.494 1.00 96.50 91 TRP A N 1
ATOM 767 C CA . TRP A 1 91 ? -4.923 -13.176 7.133 1.00 96.50 91 TRP A CA 1
ATOM 768 C C . TRP A 1 91 ? -5.280 -14.334 8.073 1.00 96.50 91 TRP A C 1
ATOM 770 O O . TRP A 1 91 ? -5.320 -15.482 7.640 1.00 96.50 91 TRP A O 1
ATOM 780 N N . SER A 1 92 ? -5.590 -14.066 9.347 1.00 97.12 92 SER A N 1
ATOM 781 C CA . SER A 1 92 ? -5.931 -15.128 10.301 1.00 97.12 92 SER A CA 1
ATOM 782 C C . SER A 1 92 ? -7.172 -15.931 9.899 1.00 97.12 92 SER A C 1
ATOM 784 O O . SER A 1 92 ? -7.234 -17.121 10.206 1.00 97.12 92 SER A O 1
ATOM 786 N N . LEU A 1 93 ? -8.110 -15.316 9.167 1.00 96.38 93 LEU A N 1
ATOM 787 C CA . LEU A 1 93 ? -9.312 -15.987 8.662 1.00 96.38 93 LEU A CA 1
ATOM 788 C C . LEU A 1 93 ? -9.003 -17.034 7.583 1.00 96.38 93 LEU A C 1
ATOM 790 O O . LEU A 1 93 ? -9.713 -18.029 7.496 1.00 96.38 93 LEU A O 1
ATOM 794 N N . ASP A 1 94 ? -7.915 -16.857 6.831 1.00 96.56 94 ASP A N 1
ATOM 795 C CA . ASP A 1 94 ? -7.538 -17.757 5.732 1.00 96.56 94 ASP A CA 1
ATOM 796 C C . ASP A 1 94 ? -6.373 -18.683 6.104 1.00 96.56 94 ASP A C 1
ATOM 798 O O . ASP A 1 94 ? -5.928 -19.489 5.292 1.00 96.56 94 ASP A O 1
ATOM 802 N N . SER A 1 95 ? -5.860 -18.582 7.333 1.00 96.31 95 SER A N 1
ATOM 803 C CA . SER A 1 95 ? -4.624 -19.252 7.761 1.00 96.31 95 SER A CA 1
ATOM 804 C C . SER A 1 95 ? -4.639 -20.777 7.596 1.00 96.31 95 SER A C 1
ATOM 806 O O . SER A 1 95 ? -3.582 -21.370 7.402 1.00 96.31 95 SER A O 1
ATOM 808 N N . GLN A 1 96 ? -5.818 -21.409 7.651 1.00 97.50 96 GLN A N 1
ATOM 809 C CA . GLN A 1 96 ? -5.967 -22.860 7.491 1.00 97.50 96 GLN A CA 1
ATOM 810 C C . GLN A 1 96 ? -6.036 -23.305 6.024 1.00 97.50 96 GLN A C 1
ATOM 812 O O . GLN A 1 96 ? -5.681 -24.438 5.715 1.00 97.50 96 GLN A O 1
ATOM 817 N N . MET A 1 97 ? -6.487 -22.435 5.115 1.00 96.00 97 MET A N 1
ATOM 818 C CA . MET A 1 97 ? -6.631 -22.741 3.687 1.00 96.00 97 MET A CA 1
ATOM 819 C C . MET A 1 97 ? -6.351 -21.490 2.835 1.00 96.00 97 MET A C 1
ATOM 821 O O . MET A 1 97 ? -7.263 -20.957 2.203 1.00 96.00 97 MET A O 1
ATOM 825 N N . PRO A 1 98 ? -5.100 -20.999 2.781 1.00 93.81 98 PRO A N 1
ATOM 826 C CA . PRO A 1 98 ? -4.789 -19.712 2.152 1.00 93.81 98 PRO A CA 1
ATOM 827 C C . PRO A 1 98 ? -5.127 -19.670 0.656 1.00 93.81 98 PRO A C 1
ATOM 829 O O . PRO A 1 98 ? -5.551 -18.636 0.158 1.00 93.81 98 PRO A O 1
ATOM 832 N N . HIS A 1 99 ? -5.013 -20.799 -0.051 1.00 93.69 99 HIS A N 1
ATOM 833 C CA . HIS A 1 99 ? -5.365 -20.915 -1.473 1.00 93.69 99 HIS A CA 1
ATOM 834 C C . HIS A 1 99 ? -6.869 -20.746 -1.757 1.00 93.69 99 HIS A C 1
ATOM 836 O O . HIS A 1 99 ? -7.245 -20.508 -2.897 1.00 93.69 99 HIS A O 1
ATOM 842 N N . ALA A 1 100 ? -7.722 -20.890 -0.739 1.00 93.94 100 ALA A N 1
ATOM 843 C CA . ALA A 1 100 ? -9.163 -20.675 -0.843 1.00 93.94 100 ALA A CA 1
ATOM 844 C C . ALA A 1 100 ? -9.574 -19.238 -0.466 1.00 93.94 100 ALA A C 1
ATOM 846 O O . ALA A 1 100 ? -10.761 -18.922 -0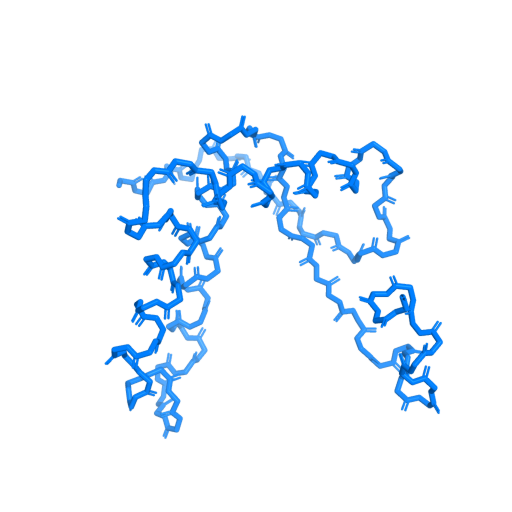.463 1.00 93.94 100 ALA A O 1
ATOM 847 N N . SER A 1 101 ? -8.613 -18.375 -0.114 1.00 93.94 101 SER A N 1
ATOM 848 C CA . SER A 1 101 ? -8.870 -16.965 0.175 1.00 93.94 101 SER A CA 1
ATOM 849 C C . SER A 1 101 ? -9.285 -16.227 -1.089 1.00 93.94 101 SER A C 1
ATOM 851 O O . SER A 1 101 ? -8.552 -16.257 -2.070 1.00 93.94 101 SER A O 1
ATOM 853 N N . GLU A 1 102 ? -10.357 -15.439 -1.018 1.00 90.12 102 GLU A N 1
ATOM 854 C CA . GLU A 1 102 ? -10.767 -14.510 -2.086 1.00 90.12 102 GLU A CA 1
ATOM 855 C C . GLU A 1 102 ? -9.669 -13.499 -2.479 1.00 90.12 102 GLU A C 1
ATOM 857 O O . GLU A 1 102 ? -9.743 -12.870 -3.531 1.00 90.12 102 GLU A O 1
ATOM 862 N N . VAL A 1 103 ? -8.659 -13.303 -1.623 1.00 92.31 103 VAL A N 1
ATOM 863 C CA . VAL A 1 103 ? -7.512 -12.421 -1.891 1.00 92.31 103 VAL A CA 1
ATOM 864 C C . VAL A 1 103 ? -6.446 -13.115 -2.743 1.00 92.31 103 VAL A C 1
ATOM 866 O O . VAL A 1 103 ? -5.714 -12.439 -3.465 1.00 92.31 103 VAL A O 1
ATOM 869 N N . LEU A 1 104 ? -6.321 -14.441 -2.622 1.00 89.00 104 LEU A N 1
ATOM 870 C CA . LEU A 1 104 ? -5.249 -15.244 -3.224 1.00 89.00 104 LEU A CA 1
ATOM 871 C C . LEU A 1 104 ? -5.729 -16.192 -4.337 1.00 89.00 104 LEU A C 1
ATOM 873 O O . LEU A 1 104 ? -4.882 -16.783 -5.007 1.00 89.00 104 LEU A O 1
ATOM 877 N N . SER A 1 105 ? -7.044 -16.356 -4.508 1.00 78.25 105 SER A N 1
ATOM 878 C CA . SER A 1 105 ? -7.698 -17.153 -5.557 1.00 78.25 105 SER A CA 1
ATOM 879 C C . SER A 1 105 ? -7.888 -16.370 -6.851 1.00 78.25 105 SER A C 1
ATOM 881 O O . SER A 1 105 ? -7.637 -16.945 -7.931 1.00 78.25 105 SER A O 1
#

Radius of gyration: 15.37 Å; chains: 1; bounding box: 37×42×35 Å

Secondary structure (DSSP, 8-state):
-PPP--S---PPPBGGGS-HHHHHHHHHHHHHHT-SSSSPHHHHHHHHHHHTHHHHSSSTTHHHHHHHHHHHHHHHHHHH-TT----B--GGGTTT-GGGSTTT-